Protein AF-A0A242K331-F1 (afdb_monomer_lite)

Structure (mmCIF, N/CA/C/O backbone):
data_AF-A0A242K331-F1
#
_entry.id   AF-A0A242K331-F1
#
loop_
_atom_site.group_PDB
_atom_site.id
_atom_site.type_symbol
_atom_site.label_atom_id
_atom_site.label_alt_id
_atom_site.label_comp_id
_atom_site.label_asym_id
_atom_site.label_entity_id
_atom_site.label_seq_id
_atom_site.pdbx_PDB_ins_code
_atom_site.Cartn_x
_atom_site.Cartn_y
_atom_site.Cartn_z
_atom_site.occupancy
_atom_site.B_iso_or_equiv
_atom_site.auth_seq_id
_atom_site.auth_comp_id
_atom_site.auth_asym_id
_atom_site.auth_atom_id
_atom_site.pdbx_PDB_model_num
ATOM 1 N N . MET A 1 1 ? -8.902 -10.080 17.675 1.00 47.12 1 MET A N 1
ATOM 2 C CA . MET A 1 1 ? -7.656 -9.421 17.225 1.00 47.12 1 MET A CA 1
ATOM 3 C C . MET A 1 1 ? -7.410 -9.859 15.801 1.00 47.12 1 MET A C 1
ATOM 5 O O . MET A 1 1 ? -7.252 -11.057 15.585 1.00 47.12 1 MET A O 1
ATOM 9 N N . ASN A 1 2 ? -7.432 -8.911 14.867 1.00 50.06 2 ASN A N 1
ATOM 10 C CA . ASN A 1 2 ? -7.165 -9.169 13.457 1.00 50.06 2 ASN A CA 1
ATOM 11 C C . ASN A 1 2 ? -5.683 -8.885 13.233 1.00 50.06 2 ASN A C 1
ATOM 13 O O . ASN A 1 2 ? -5.219 -7.775 13.476 1.00 50.06 2 ASN A O 1
ATOM 17 N N . HIS A 1 3 ? -4.922 -9.898 12.848 1.00 55.12 3 HIS A N 1
ATOM 18 C CA . HIS A 1 3 ? -3.498 -9.744 12.584 1.00 55.12 3 HIS A CA 1
ATOM 19 C C . HIS A 1 3 ? -3.310 -9.576 11.082 1.00 55.12 3 HIS A C 1
ATOM 21 O O . HIS A 1 3 ? -3.530 -10.539 10.355 1.00 55.12 3 HIS A O 1
ATOM 27 N N . TYR A 1 4 ? -2.934 -8.374 10.646 1.00 58.00 4 TYR A N 1
ATOM 28 C CA . TYR A 1 4 ? -2.698 -8.035 9.244 1.00 58.00 4 TYR A CA 1
ATOM 29 C C . TYR A 1 4 ? -1.209 -8.179 8.923 1.00 58.00 4 TYR A C 1
ATOM 31 O O . TYR A 1 4 ? -0.394 -7.382 9.373 1.00 58.00 4 TYR A O 1
ATOM 39 N N . THR A 1 5 ? -0.826 -9.190 8.150 1.00 56.97 5 THR A N 1
ATOM 40 C CA . THR A 1 5 ? 0.533 -9.257 7.589 1.00 56.97 5 THR A CA 1
ATOM 41 C C . THR A 1 5 ? 0.536 -8.575 6.234 1.00 56.97 5 THR A C 1
ATOM 43 O O . THR A 1 5 ? -0.369 -8.833 5.447 1.00 56.97 5 THR A O 1
ATOM 46 N N . LEU A 1 6 ? 1.542 -7.735 5.973 1.00 61.31 6 LEU A N 1
ATOM 47 C CA . LEU A 1 6 ? 1.712 -7.037 4.707 1.00 61.31 6 LEU A CA 1
ATOM 48 C C . LEU A 1 6 ? 3.036 -7.429 4.043 1.00 61.31 6 LEU A C 1
ATOM 50 O O . LEU A 1 6 ? 4.114 -7.227 4.607 1.00 61.31 6 LEU A O 1
ATOM 54 N N . THR A 1 7 ? 2.981 -7.926 2.815 1.00 60.25 7 THR A N 1
ATOM 55 C CA . THR A 1 7 ? 4.197 -8.121 2.011 1.00 60.25 7 THR A CA 1
ATOM 56 C C . THR A 1 7 ? 4.260 -7.053 0.941 1.00 60.25 7 THR A C 1
ATOM 58 O O . THR A 1 7 ? 3.370 -7.015 0.099 1.00 60.25 7 THR A O 1
ATOM 61 N N . ILE A 1 8 ? 5.295 -6.199 0.969 1.00 61.56 8 ILE A N 1
ATOM 62 C CA . ILE A 1 8 ? 5.559 -5.244 -0.113 1.00 61.56 8 ILE A CA 1
ATOM 63 C C . ILE A 1 8 ? 6.703 -5.760 -0.973 1.00 61.56 8 ILE A C 1
ATOM 65 O O . ILE A 1 8 ? 7.886 -5.552 -0.694 1.00 61.56 8 ILE A O 1
ATOM 69 N N . THR A 1 9 ? 6.347 -6.417 -2.067 1.00 60.34 9 THR A N 1
ATOM 70 C CA . THR A 1 9 ? 7.326 -6.765 -3.091 1.00 60.34 9 THR A CA 1
ATOM 71 C C . THR A 1 9 ? 7.653 -5.505 -3.877 1.00 60.34 9 THR A C 1
ATOM 73 O O . THR A 1 9 ? 6.765 -4.883 -4.455 1.00 60.34 9 THR A O 1
ATOM 76 N N . THR A 1 10 ? 8.922 -5.099 -3.863 1.00 57.59 10 THR A N 1
ATOM 77 C CA . THR A 1 10 ? 9.419 -4.056 -4.767 1.00 57.59 10 THR A CA 1
ATOM 78 C C . THR A 1 10 ? 9.860 -4.720 -6.059 1.00 57.59 10 THR A C 1
ATOM 80 O O . THR A 1 10 ? 10.440 -5.800 -5.992 1.00 57.59 10 THR A O 1
ATOM 83 N N . GLY A 1 11 ? 9.656 -4.080 -7.211 1.00 45.56 11 GLY A N 1
ATOM 84 C CA . GLY A 1 11 ? 9.992 -4.622 -8.540 1.00 45.56 11 GLY A CA 1
ATOM 85 C C . GLY A 1 11 ? 11.461 -5.004 -8.815 1.00 45.56 11 GLY A C 1
ATOM 86 O O . GLY A 1 11 ? 11.805 -5.260 -9.964 1.00 45.56 11 GLY A O 1
ATOM 87 N N . SER A 1 12 ? 12.340 -5.064 -7.808 1.00 46.25 12 SER A N 1
ATOM 88 C CA . SER A 1 12 ? 13.500 -5.954 -7.874 1.00 46.25 12 SER A CA 1
ATOM 89 C C . SER A 1 12 ? 13.049 -7.332 -7.388 1.00 46.25 12 SER A C 1
ATOM 91 O O . SER A 1 12 ? 13.070 -7.611 -6.189 1.00 46.25 12 SER A O 1
ATOM 93 N N . LEU A 1 13 ? 12.625 -8.180 -8.332 1.00 48.22 13 LEU A N 1
ATOM 94 C CA . LEU A 1 13 ? 12.207 -9.578 -8.118 1.00 48.22 13 LEU A CA 1
ATOM 95 C C . LEU A 1 13 ? 13.175 -10.388 -7.231 1.00 48.22 13 LEU A C 1
ATOM 97 O O . LEU A 1 13 ? 12.777 -11.384 -6.640 1.00 48.22 13 LEU A O 1
ATOM 101 N N . ASN A 1 14 ? 14.422 -9.930 -7.094 1.00 52.38 14 ASN A N 1
ATOM 102 C CA . ASN A 1 14 ? 15.482 -10.602 -6.352 1.00 52.38 14 ASN A CA 1
ATOM 103 C C . ASN A 1 14 ? 15.541 -10.262 -4.850 1.00 52.38 14 ASN A C 1
ATOM 105 O O . ASN A 1 14 ? 16.299 -10.915 -4.145 1.00 52.38 14 ASN A O 1
ATOM 109 N N . ASN A 1 15 ? 14.807 -9.258 -4.341 1.00 57.66 15 ASN A N 1
ATOM 110 C CA . ASN A 1 15 ? 14.800 -8.918 -2.904 1.00 57.66 15 ASN A CA 1
ATOM 111 C C . ASN A 1 15 ? 13.480 -8.247 -2.454 1.00 57.66 15 ASN A C 1
ATOM 113 O O . ASN A 1 15 ? 13.435 -7.027 -2.251 1.00 57.66 15 ASN A O 1
ATOM 117 N N . PRO A 1 16 ? 12.385 -9.012 -2.283 1.00 64.38 16 PRO A N 1
ATOM 118 C CA . PRO A 1 16 ? 11.153 -8.493 -1.691 1.00 64.38 16 PRO A CA 1
ATOM 119 C C . PRO A 1 16 ? 11.397 -8.008 -0.252 1.00 64.38 16 PRO A C 1
ATOM 121 O O . PRO A 1 16 ? 11.963 -8.726 0.572 1.00 64.38 16 PRO A O 1
ATOM 124 N N . LYS A 1 17 ? 10.941 -6.792 0.082 1.00 67.19 17 LYS A N 1
ATOM 125 C CA . LYS A 1 17 ? 10.977 -6.279 1.460 1.00 67.19 17 LYS A CA 1
ATOM 126 C C . LYS A 1 17 ? 9.658 -6.594 2.157 1.00 67.19 17 LYS A C 1
ATOM 128 O O . LYS A 1 17 ? 8.664 -5.888 2.011 1.00 67.19 17 LYS A O 1
ATOM 133 N N . LEU A 1 18 ? 9.668 -7.645 2.964 1.00 68.31 18 LEU A N 1
ATOM 134 C CA . LEU A 1 18 ? 8.544 -7.997 3.826 1.00 68.31 18 LEU A CA 1
ATOM 135 C C . LEU A 1 18 ? 8.318 -6.894 4.882 1.00 68.31 18 LEU A C 1
ATOM 137 O O . LEU A 1 18 ? 9.265 -6.469 5.548 1.00 68.31 18 LEU A O 1
ATOM 141 N N . LEU A 1 19 ? 7.080 -6.412 5.044 1.00 69.88 19 LEU A N 1
ATOM 142 C CA . LEU A 1 19 ? 6.731 -5.392 6.037 1.00 69.88 19 LEU A CA 1
ATOM 143 C C . LEU A 1 19 ? 5.633 -5.890 6.981 1.00 69.88 19 LEU A C 1
ATOM 145 O O . LEU A 1 19 ? 4.466 -5.545 6.839 1.00 69.88 19 LEU A O 1
ATOM 149 N N . GLU A 1 20 ? 6.008 -6.601 8.037 1.00 70.00 20 GLU A N 1
ATOM 150 C CA . GLU A 1 20 ? 5.015 -7.166 8.960 1.00 70.00 20 GLU A CA 1
ATOM 151 C C . GLU A 1 20 ? 4.710 -6.241 10.141 1.00 70.00 20 GLU A C 1
ATOM 153 O O . GLU A 1 20 ? 5.619 -5.820 10.867 1.00 70.00 20 GLU A O 1
ATOM 158 N N . PHE A 1 21 ? 3.439 -5.904 10.360 1.00 72.44 21 PHE A N 1
ATOM 159 C CA . PHE A 1 21 ? 3.018 -5.126 11.523 1.00 72.44 21 PHE A CA 1
ATOM 160 C C . PHE A 1 21 ? 1.604 -5.478 11.974 1.00 72.44 21 PHE A C 1
ATOM 162 O O . PHE A 1 21 ? 0.677 -5.504 11.183 1.00 72.44 21 PHE A O 1
ATOM 169 N N . GLU A 1 22 ? 1.420 -5.634 13.279 1.00 71.50 22 GLU A N 1
ATOM 170 C CA . GLU A 1 22 ? 0.096 -5.832 13.866 1.00 71.50 22 GLU A CA 1
ATOM 171 C C . GLU A 1 22 ? -0.634 -4.494 14.042 1.00 71.50 22 GLU A C 1
ATOM 173 O O . GLU A 1 22 ? -0.014 -3.472 14.361 1.00 71.50 22 GLU A O 1
ATOM 178 N N . CYS A 1 23 ? -1.954 -4.473 13.876 1.00 73.88 23 CYS A N 1
ATOM 179 C CA . CYS A 1 23 ? -2.786 -3.293 14.114 1.00 73.88 23 CYS A CA 1
ATOM 180 C C . CYS A 1 23 ? -4.218 -3.700 14.457 1.00 73.88 23 CYS A C 1
ATOM 182 O O . CYS A 1 23 ? -4.753 -4.641 13.875 1.00 73.88 23 CYS A O 1
ATOM 184 N N . ASN A 1 24 ? -4.844 -2.967 15.378 1.00 74.44 24 ASN A N 1
ATOM 185 C CA . ASN A 1 24 ? -6.204 -3.269 15.832 1.00 74.44 24 ASN A CA 1
ATOM 186 C C . ASN A 1 24 ? -7.268 -2.457 15.091 1.00 74.44 24 ASN A C 1
ATOM 188 O O . ASN A 1 24 ? -8.427 -2.856 15.041 1.00 74.44 24 ASN A O 1
ATOM 192 N N . THR A 1 25 ? -6.877 -1.319 14.515 1.00 82.19 25 THR A N 1
ATOM 193 C CA . THR A 1 25 ? -7.772 -0.414 13.791 1.00 82.19 25 THR A CA 1
ATOM 194 C C . THR A 1 25 ? -7.211 -0.080 12.416 1.00 82.19 25 THR A C 1
ATOM 196 O O . THR A 1 25 ? -5.996 -0.098 12.197 1.00 82.19 25 THR A O 1
ATOM 199 N N . PHE A 1 26 ? -8.096 0.293 11.491 1.00 84.00 26 PHE A N 1
ATOM 200 C CA . PHE A 1 26 ? -7.687 0.792 10.179 1.00 84.00 26 PHE A CA 1
ATOM 201 C C . PHE A 1 26 ? -6.807 2.052 10.283 1.00 84.00 26 PHE A C 1
ATOM 203 O O . PHE A 1 2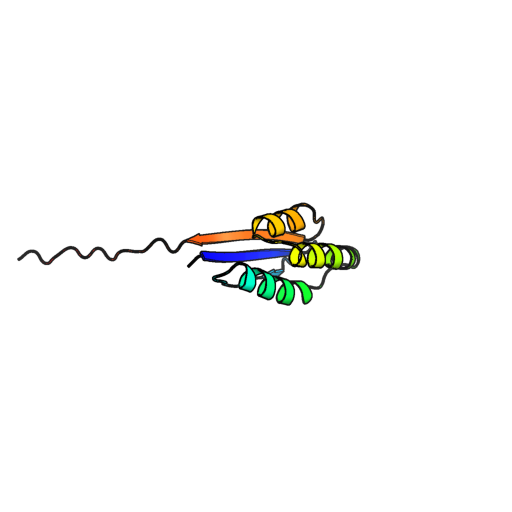6 ? -5.841 2.216 9.539 1.00 84.00 26 PHE A O 1
ATOM 210 N N . VAL A 1 27 ? -7.077 2.924 11.257 1.00 87.62 27 VAL A N 1
ATOM 211 C CA . VAL A 1 27 ? -6.273 4.133 11.491 1.00 87.62 27 VAL A CA 1
ATOM 212 C C . VAL A 1 27 ? -4.827 3.772 11.848 1.00 87.62 27 VAL A C 1
ATOM 214 O O . VAL A 1 27 ? -3.881 4.343 11.295 1.00 87.62 27 VAL A O 1
ATOM 217 N N . GLU A 1 28 ? -4.632 2.787 12.730 1.00 86.44 28 GLU A N 1
ATOM 218 C CA . GLU A 1 28 ? -3.299 2.278 13.064 1.00 86.44 28 GLU A CA 1
ATOM 219 C C . GLU A 1 28 ? -2.621 1.608 11.871 1.00 86.44 28 GLU A C 1
ATOM 221 O O . GLU A 1 28 ? -1.437 1.863 11.627 1.00 86.44 28 GLU A O 1
ATOM 226 N N . PHE A 1 29 ? -3.367 0.783 11.130 1.00 85.69 29 PHE A N 1
ATOM 227 C CA . PHE A 1 29 ? -2.913 0.131 9.904 1.00 85.69 29 PHE A CA 1
ATOM 228 C C . PHE A 1 29 ? -2.343 1.163 8.927 1.00 85.69 29 PHE A C 1
ATOM 230 O O . PHE A 1 29 ? -1.163 1.111 8.578 1.00 85.69 29 PHE A O 1
ATOM 237 N N . LYS A 1 30 ? -3.146 2.171 8.577 1.00 88.94 30 LYS A N 1
ATOM 238 C CA . LYS A 1 30 ? -2.793 3.242 7.641 1.00 88.94 30 LYS A CA 1
ATOM 239 C C . LYS A 1 30 ? -1.563 4.023 8.101 1.00 88.94 30 LYS A C 1
ATOM 241 O O . LYS A 1 30 ? -0.658 4.285 7.306 1.00 88.94 30 LYS A O 1
ATOM 246 N N . ARG A 1 31 ? -1.469 4.349 9.397 1.00 90.38 31 ARG A N 1
ATOM 247 C CA . ARG A 1 31 ? -0.309 5.066 9.957 1.00 90.38 31 ARG A CA 1
ATOM 248 C C . ARG A 1 31 ? 0.974 4.233 9.889 1.00 90.38 31 ARG A C 1
ATOM 250 O O . ARG A 1 31 ? 2.019 4.753 9.487 1.00 90.38 31 ARG A O 1
ATOM 257 N N . LYS A 1 32 ? 0.917 2.957 10.288 1.00 87.69 32 LYS A N 1
ATOM 258 C CA . LYS A 1 32 ? 2.076 2.045 10.267 1.00 87.69 32 LYS A CA 1
ATOM 259 C C . LYS A 1 32 ? 2.523 1.757 8.835 1.00 87.69 32 LYS A C 1
ATOM 261 O O . LYS A 1 32 ? 3.724 1.832 8.561 1.00 87.69 32 LYS A O 1
ATOM 266 N N . LEU A 1 33 ? 1.569 1.538 7.931 1.00 87.75 33 LEU A N 1
ATOM 267 C CA . LEU A 1 33 ? 1.808 1.343 6.508 1.00 87.75 33 LEU A CA 1
ATOM 268 C C . LEU A 1 33 ? 2.536 2.538 5.890 1.00 87.75 33 LEU A C 1
ATOM 270 O O . LEU A 1 33 ? 3.627 2.370 5.351 1.00 87.75 33 LEU A O 1
ATOM 274 N N . LEU A 1 34 ? 2.001 3.756 6.032 1.00 90.19 34 LEU A N 1
ATOM 275 C CA . LEU A 1 34 ? 2.612 4.965 5.464 1.00 90.19 34 LEU A CA 1
ATOM 276 C C . LEU A 1 34 ? 4.035 5.206 5.976 1.00 90.19 34 LEU A C 1
ATOM 278 O O . LEU A 1 34 ? 4.913 5.574 5.191 1.00 90.19 34 LEU A O 1
ATOM 282 N N . LYS A 1 35 ? 4.274 4.986 7.276 1.00 88.88 35 LYS A N 1
ATOM 283 C CA . LYS A 1 35 ? 5.604 5.146 7.877 1.00 88.88 35 LYS A CA 1
ATOM 284 C C . LYS A 1 35 ? 6.603 4.157 7.276 1.00 88.88 35 LYS A C 1
ATOM 286 O O . LYS A 1 35 ? 7.692 4.556 6.875 1.00 88.88 35 LYS A O 1
ATOM 291 N N . ARG A 1 36 ? 6.239 2.874 7.203 1.00 85.44 36 ARG A N 1
ATOM 292 C CA . ARG A 1 36 ? 7.144 1.827 6.710 1.00 85.44 36 ARG A CA 1
ATOM 293 C C . ARG A 1 36 ? 7.340 1.900 5.198 1.00 85.44 36 ARG A C 1
ATOM 295 O O . ARG A 1 36 ? 8.479 1.880 4.742 1.00 85.44 36 ARG A O 1
ATOM 302 N N . PHE A 1 37 ? 6.265 2.088 4.436 1.00 85.50 37 PHE A N 1
ATOM 303 C CA . PHE A 1 37 ? 6.315 2.265 2.983 1.00 85.50 37 PHE A CA 1
ATOM 304 C C . PHE A 1 37 ? 7.112 3.509 2.571 1.00 85.50 37 PHE A C 1
ATOM 306 O O . PHE A 1 37 ? 7.874 3.484 1.605 1.00 85.50 37 PHE A O 1
ATOM 313 N N . GLY A 1 38 ? 7.023 4.591 3.354 1.00 84.75 38 GLY A N 1
ATOM 314 C CA . GLY A 1 38 ? 7.827 5.797 3.159 1.00 84.75 38 GLY A CA 1
ATOM 315 C C . GLY A 1 38 ? 9.338 5.541 3.152 1.00 84.75 38 GLY A C 1
ATOM 316 O O . GLY A 1 38 ? 10.049 6.196 2.388 1.00 84.75 38 GLY A O 1
ATOM 317 N N . ASN A 1 39 ? 9.798 4.549 3.916 1.00 84.56 39 ASN A N 1
ATOM 318 C CA . ASN A 1 39 ? 11.209 4.185 4.048 1.00 84.56 39 ASN A CA 1
ATOM 319 C C . ASN A 1 39 ? 11.671 3.142 3.022 1.00 84.5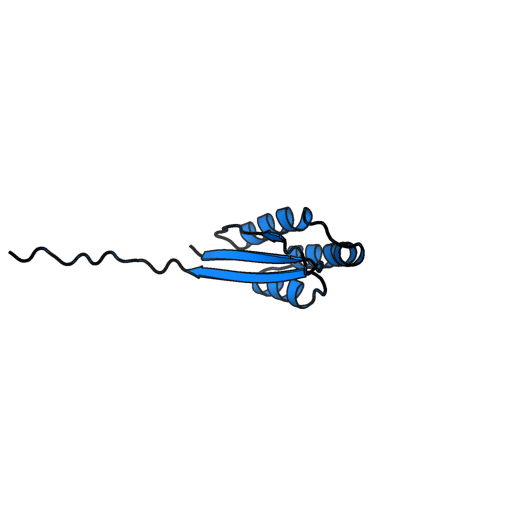6 39 ASN A C 1
ATOM 321 O O . ASN A 1 39 ? 12.869 2.871 2.928 1.00 84.56 39 ASN A O 1
ATOM 325 N N . ILE A 1 40 ? 10.756 2.545 2.249 1.00 81.25 40 ILE A N 1
ATOM 326 C CA . ILE A 1 40 ? 11.151 1.607 1.200 1.00 81.25 40 ILE A CA 1
ATOM 327 C C . ILE A 1 40 ? 11.792 2.381 0.045 1.00 81.25 40 ILE A C 1
ATOM 329 O O . ILE A 1 40 ? 11.245 3.374 -0.447 1.00 81.25 40 ILE A O 1
ATOM 333 N N . GLN A 1 41 ? 12.968 1.910 -0.359 1.00 80.12 41 GLN A N 1
ATOM 334 C CA . GLN A 1 41 ? 13.682 2.343 -1.552 1.00 80.12 41 GLN A CA 1
ATOM 335 C C . GLN A 1 41 ? 13.441 1.337 -2.680 1.00 80.12 41 GLN A C 1
ATOM 337 O O . GLN A 1 41 ? 13.138 0.173 -2.427 1.00 80.12 41 GLN A O 1
ATOM 342 N N . GLY A 1 42 ? 13.582 1.791 -3.917 1.00 76.62 42 GLY A N 1
ATOM 343 C CA . GLY A 1 42 ? 13.439 0.964 -5.106 1.00 76.62 42 GLY A CA 1
ATOM 344 C C . GLY A 1 42 ? 14.098 1.638 -6.301 1.00 76.62 42 GLY A C 1
ATOM 345 O O . GLY A 1 42 ? 14.814 2.627 -6.152 1.00 76.62 42 GLY A O 1
ATOM 346 N N . THR A 1 43 ? 13.834 1.120 -7.497 1.00 82.00 43 THR A N 1
ATOM 347 C CA . THR A 1 43 ? 14.313 1.727 -8.744 1.00 82.00 43 THR A CA 1
ATOM 348 C C . THR A 1 43 ? 13.720 3.126 -8.948 1.00 82.00 43 THR A C 1
ATOM 350 O O . THR A 1 43 ? 12.664 3.453 -8.405 1.00 82.00 43 THR A O 1
ATOM 353 N N . ASN A 1 44 ? 14.339 3.949 -9.801 1.00 82.75 44 ASN A N 1
ATOM 354 C CA . ASN A 1 44 ? 13.819 5.285 -10.128 1.00 82.75 44 ASN A CA 1
ATOM 355 C C . ASN A 1 44 ? 12.356 5.255 -10.617 1.00 82.75 44 ASN A C 1
ATOM 357 O O . ASN A 1 44 ? 11.580 6.153 -10.291 1.00 82.75 44 ASN A O 1
ATOM 361 N N . LYS A 1 45 ? 11.957 4.210 -11.361 1.00 83.75 45 LYS A N 1
ATOM 362 C CA . LYS A 1 45 ? 10.568 4.015 -11.813 1.00 83.75 45 LYS A CA 1
ATOM 363 C C . LYS A 1 45 ? 9.629 3.717 -10.638 1.00 83.75 45 LYS A C 1
ATOM 365 O O . LYS A 1 45 ? 8.610 4.389 -10.497 1.00 83.75 45 LYS A O 1
ATOM 370 N N . ALA A 1 46 ? 10.022 2.804 -9.748 1.00 83.69 46 ALA A N 1
ATOM 371 C CA . ALA A 1 46 ? 9.256 2.487 -8.545 1.00 83.69 46 ALA A CA 1
ATOM 372 C C . ALA A 1 46 ? 9.106 3.717 -7.632 1.00 83.69 46 ALA A C 1
ATOM 374 O O . ALA A 1 46 ? 8.021 3.992 -7.125 1.00 83.69 46 ALA A O 1
ATOM 375 N N . MET A 1 47 ? 10.166 4.516 -7.471 1.00 86.19 47 MET A N 1
ATOM 376 C CA . MET A 1 47 ? 10.151 5.727 -6.644 1.00 86.19 47 MET A CA 1
ATOM 377 C C . MET A 1 47 ? 9.218 6.822 -7.187 1.00 86.19 47 MET A C 1
ATOM 379 O O . MET A 1 47 ? 8.602 7.526 -6.386 1.00 86.19 47 MET A O 1
ATOM 383 N N . LYS A 1 48 ? 9.052 6.942 -8.515 1.00 85.88 48 LYS A N 1
ATOM 384 C CA . LYS A 1 48 ? 8.034 7.826 -9.118 1.00 85.88 48 LYS A CA 1
ATOM 385 C C . LYS A 1 48 ? 6.618 7.353 -8.778 1.00 85.88 48 LYS A C 1
ATOM 387 O O . LYS A 1 48 ? 5.796 8.152 -8.333 1.00 85.88 48 LYS A O 1
ATOM 392 N N . GLU A 1 49 ? 6.356 6.054 -8.910 1.00 88.00 49 GLU A N 1
ATOM 393 C CA . GLU A 1 49 ? 5.054 5.466 -8.569 1.00 88.00 49 GLU A CA 1
ATOM 394 C C . GLU A 1 49 ? 4.756 5.521 -7.059 1.00 88.00 49 GLU A C 1
ATOM 396 O O . GLU A 1 49 ? 3.609 5.718 -6.657 1.00 88.00 49 GLU A O 1
ATOM 401 N N . LYS A 1 50 ? 5.786 5.453 -6.205 1.00 88.94 50 LYS A N 1
ATOM 402 C CA . LYS A 1 50 ? 5.660 5.492 -4.739 1.00 88.94 50 LYS A CA 1
ATOM 403 C C . LYS A 1 50 ? 4.865 6.695 -4.244 1.00 88.94 50 LYS A C 1
ATOM 405 O O . LYS A 1 50 ? 4.112 6.582 -3.280 1.00 88.94 50 LYS A O 1
ATOM 410 N N . ASN A 1 51 ? 5.024 7.853 -4.883 1.00 88.12 51 ASN A N 1
ATOM 411 C CA . ASN A 1 51 ? 4.283 9.052 -4.500 1.00 88.12 51 ASN A CA 1
ATOM 412 C C . ASN A 1 51 ? 2.784 8.918 -4.801 1.00 88.12 51 ASN A C 1
ATOM 414 O O . ASN A 1 51 ? 1.984 9.290 -3.945 1.00 88.12 51 ASN A O 1
ATOM 418 N N . ARG A 1 52 ? 2.409 8.326 -5.945 1.00 90.31 52 ARG A N 1
ATOM 419 C CA . ARG A 1 52 ? 1.009 8.018 -6.291 1.00 90.31 52 ARG A CA 1
ATOM 420 C C . ARG A 1 52 ? 0.403 7.063 -5.264 1.00 90.31 52 ARG A C 1
ATOM 422 O O . ARG A 1 52 ? -0.612 7.388 -4.656 1.00 90.31 52 ARG A O 1
ATOM 429 N N . VAL A 1 53 ? 1.096 5.959 -4.982 1.00 90.75 53 VAL A N 1
ATOM 430 C CA . VAL A 1 53 ? 0.666 4.956 -3.994 1.00 90.75 53 VAL A CA 1
ATOM 431 C C . VAL A 1 53 ? 0.520 5.577 -2.599 1.00 90.75 53 VAL A C 1
ATOM 433 O O . VAL A 1 53 ? -0.494 5.385 -1.935 1.00 90.75 53 VAL A O 1
ATOM 436 N N . LYS A 1 54 ? 1.472 6.414 -2.155 1.00 92.31 54 LYS A N 1
ATOM 437 C CA . LYS A 1 54 ? 1.367 7.127 -0.866 1.00 92.31 54 LYS A CA 1
ATOM 438 C C . LYS A 1 54 ? 0.140 8.032 -0.783 1.00 92.31 54 LYS A C 1
ATOM 440 O O . LYS A 1 54 ? -0.422 8.154 0.302 1.00 92.31 54 LYS A O 1
ATOM 445 N N . GLN A 1 55 ? -0.231 8.707 -1.870 1.00 92.69 55 GLN A N 1
ATOM 446 C CA . GLN A 1 55 ? -1.427 9.550 -1.882 1.00 92.69 5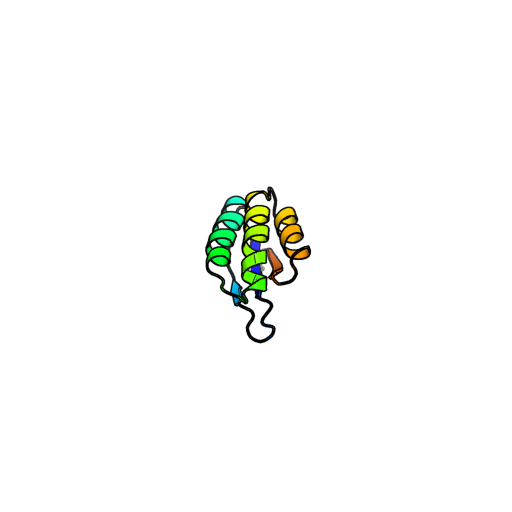5 GLN A CA 1
ATOM 447 C C . GLN A 1 55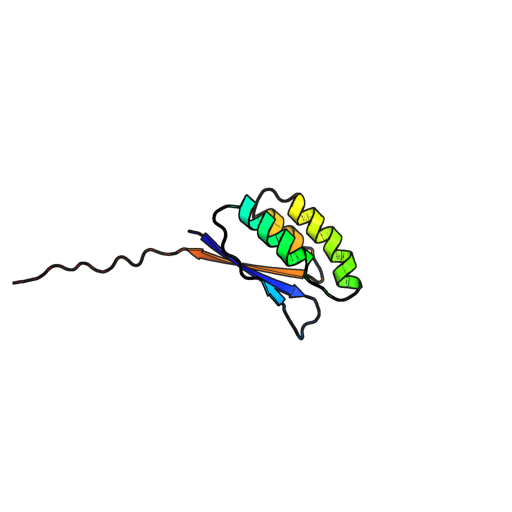 ? -2.703 8.706 -1.861 1.00 92.69 55 GLN A C 1
ATOM 449 O O . GLN A 1 55 ? -3.585 9.007 -1.064 1.00 92.69 55 GLN A O 1
ATOM 454 N N . GLY A 1 56 ? -2.747 7.601 -2.612 1.00 92.88 56 GLY A N 1
ATOM 455 C CA . GLY A 1 56 ? -3.853 6.641 -2.552 1.00 92.88 56 GLY A CA 1
ATOM 456 C C . GLY A 1 56 ? -4.072 6.101 -1.136 1.00 92.88 56 GLY A C 1
ATOM 457 O O . GLY A 1 56 ? -5.157 6.235 -0.580 1.00 92.88 56 GLY A O 1
ATOM 458 N N . ILE A 1 57 ? -3.008 5.638 -0.467 1.00 92.06 57 ILE A N 1
ATOM 459 C CA . ILE A 1 57 ? -3.091 5.172 0.930 1.00 92.06 57 ILE A CA 1
ATOM 460 C C . ILE A 1 57 ? -3.585 6.287 1.868 1.00 92.06 57 ILE A C 1
ATOM 462 O O . ILE A 1 57 ? -4.326 6.021 2.812 1.00 92.06 57 ILE A O 1
ATOM 466 N N . LYS A 1 58 ? -3.180 7.548 1.651 1.00 92.94 58 LYS A N 1
ATOM 467 C CA . LYS A 1 58 ? -3.655 8.690 2.454 1.00 92.94 58 LYS A CA 1
ATOM 468 C C . LYS A 1 58 ? -5.140 8.984 2.249 1.00 92.94 58 LYS A C 1
ATOM 470 O O . LYS A 1 58 ? -5.760 9.463 3.195 1.00 92.94 58 LYS A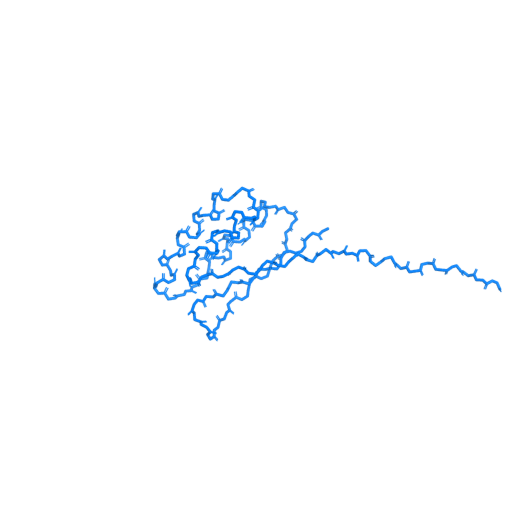 O 1
ATOM 475 N N . GLN A 1 59 ? -5.691 8.706 1.074 1.00 94.19 59 GLN A N 1
ATOM 476 C CA . GLN A 1 59 ? -7.102 8.934 0.752 1.00 94.19 59 GLN A CA 1
ATOM 477 C C . GLN A 1 59 ? -7.992 7.745 1.132 1.00 94.19 59 GLN A C 1
ATOM 479 O O . GLN A 1 59 ? -9.153 7.958 1.450 1.00 94.19 59 GLN A O 1
ATOM 484 N N . ALA A 1 60 ? -7.426 6.538 1.216 1.00 93.06 60 ALA A N 1
ATOM 485 C CA . ALA A 1 60 ? -8.137 5.324 1.602 1.00 93.06 60 ALA A CA 1
ATOM 486 C C . ALA A 1 60 ? -8.906 5.469 2.926 1.00 93.06 60 ALA A C 1
ATOM 488 O O . ALA A 1 60 ? -8.359 5.943 3.935 1.00 93.06 60 ALA A O 1
ATOM 489 N N . THR A 1 61 ? -10.158 5.029 2.919 1.00 91.69 61 THR A N 1
ATOM 490 C CA . THR A 1 61 ? -11.101 5.054 4.044 1.00 91.69 61 THR A CA 1
ATOM 491 C C . THR A 1 61 ? -11.278 3.683 4.689 1.00 91.69 61 THR A C 1
ATOM 493 O O . THR A 1 61 ? -11.589 3.610 5.880 1.00 91.69 61 THR A O 1
ATOM 496 N N . CYS A 1 62 ? -10.984 2.616 3.946 1.00 87.75 62 CYS A N 1
ATOM 497 C CA . CYS A 1 62 ? -10.971 1.237 4.420 1.00 87.75 62 CYS A CA 1
ATOM 498 C C . CYS A 1 62 ? -9.750 0.455 3.900 1.00 87.75 62 CYS A C 1
ATOM 500 O O . CYS A 1 62 ? -8.855 1.000 3.246 1.00 87.75 62 CYS A O 1
ATOM 502 N N . VAL A 1 63 ? -9.666 -0.826 4.267 1.00 84.69 63 VAL A N 1
ATOM 503 C CA . VAL A 1 63 ? -8.553 -1.708 3.884 1.00 84.69 63 VAL A CA 1
ATOM 504 C C . VAL A 1 63 ? -8.625 -2.057 2.397 1.00 84.69 63 VAL A C 1
ATOM 506 O O . VAL A 1 63 ? -7.587 -2.145 1.747 1.00 84.69 63 VAL A O 1
ATOM 509 N N . GLU A 1 64 ? -9.834 -2.200 1.865 1.00 86.50 64 GLU A N 1
ATOM 510 C CA . GLU A 1 64 ? -10.125 -2.497 0.465 1.00 86.50 64 GLU A CA 1
ATOM 511 C C . GLU A 1 64 ? -9.589 -1.389 -0.450 1.00 86.50 64 GLU A C 1
ATOM 513 O O . GLU A 1 64 ? -8.809 -1.683 -1.349 1.00 86.50 64 GLU A O 1
ATOM 518 N N . ASP A 1 65 ? -9.840 -0.117 -0.116 1.00 90.62 65 ASP A N 1
ATOM 519 C CA . ASP A 1 65 ? -9.267 1.033 -0.834 1.00 90.62 65 ASP A CA 1
ATOM 520 C C . ASP A 1 65 ? -7.731 0.969 -0.903 1.00 90.62 65 ASP A C 1
ATOM 522 O O . ASP A 1 65 ? -7.104 1.400 -1.870 1.00 90.62 65 ASP A O 1
ATOM 526 N N . VAL A 1 66 ? -7.087 0.458 0.154 1.00 89.06 66 VAL A N 1
ATOM 527 C CA . VAL A 1 66 ? -5.633 0.279 0.153 1.00 89.06 66 VAL A CA 1
ATOM 528 C C . VAL A 1 66 ? -5.243 -0.846 -0.795 1.00 89.06 66 VAL A C 1
ATOM 530 O O . VAL A 1 66 ? -4.301 -0.659 -1.555 1.00 89.06 66 VAL A O 1
ATOM 533 N N . ILE A 1 67 ? -5.945 -1.980 -0.785 1.00 86.88 67 ILE A N 1
ATOM 534 C CA . ILE A 1 67 ? -5.687 -3.087 -1.717 1.00 86.88 67 ILE A CA 1
ATOM 535 C C . ILE A 1 67 ? -5.783 -2.593 -3.166 1.00 86.88 67 ILE A C 1
ATOM 537 O O . ILE A 1 67 ? -4.846 -2.832 -3.927 1.00 86.88 67 ILE A O 1
ATOM 541 N N . ASP A 1 68 ? -6.818 -1.827 -3.509 1.00 89.56 68 ASP A N 1
ATOM 542 C CA . ASP A 1 68 ? -7.030 -1.295 -4.863 1.00 89.56 68 ASP A CA 1
ATOM 543 C C . ASP A 1 68 ? -5.873 -0.394 -5.321 1.00 89.56 68 ASP A C 1
ATOM 545 O O . ASP A 1 68 ? -5.349 -0.537 -6.427 1.00 89.56 68 ASP A O 1
ATOM 549 N N . VAL A 1 69 ? -5.368 0.470 -4.433 1.00 90.12 69 VAL A N 1
ATOM 550 C CA . VAL A 1 69 ? -4.209 1.334 -4.725 1.00 90.12 69 VAL A CA 1
ATOM 551 C C . VAL A 1 69 ? -2.954 0.529 -5.085 1.00 90.12 69 VAL A C 1
ATOM 553 O O . VAL A 1 69 ? -2.141 0.989 -5.892 1.00 90.12 69 VAL A O 1
ATOM 556 N N . PHE A 1 70 ? -2.755 -0.638 -4.466 1.00 86.94 70 PHE A N 1
ATOM 557 C CA . PHE A 1 70 ? -1.629 -1.523 -4.775 1.00 86.94 70 PHE A CA 1
ATOM 558 C C . PHE A 1 70 ? -1.919 -2.470 -5.944 1.00 86.94 70 PHE A C 1
ATOM 560 O O . PHE A 1 70 ? -0.981 -2.868 -6.628 1.00 86.94 70 PHE A O 1
ATOM 567 N N . PHE A 1 71 ? -3.179 -2.812 -6.205 1.00 84.94 71 PHE A N 1
ATOM 568 C CA . PHE A 1 71 ? -3.572 -3.580 -7.385 1.00 84.94 71 PHE A CA 1
ATOM 569 C C . PHE A 1 71 ? -3.260 -2.809 -8.675 1.00 84.94 71 PHE A C 1
ATOM 571 O O . PHE A 1 71 ? -2.701 -3.366 -9.616 1.00 84.94 71 PHE A O 1
ATOM 578 N N . ASP A 1 72 ? -3.505 -1.498 -8.665 1.00 82.25 72 ASP A N 1
ATOM 579 C CA . ASP A 1 72 ? -3.192 -0.594 -9.776 1.00 82.25 72 ASP A CA 1
ATOM 5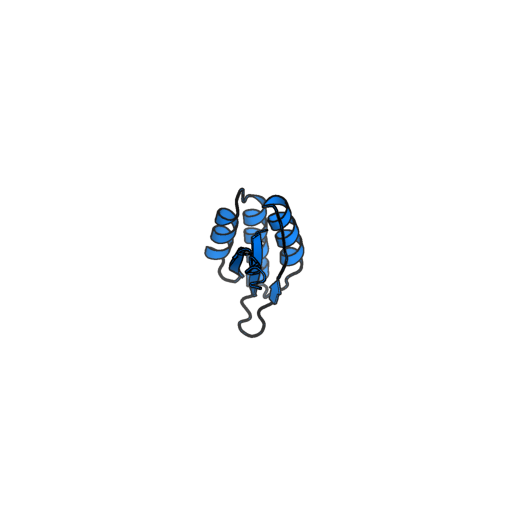80 C C . ASP A 1 72 ? -1.699 -0.246 -9.900 1.00 82.25 72 ASP A C 1
ATOM 582 O O . ASP A 1 72 ? -1.299 0.488 -10.816 1.00 82.25 72 ASP A O 1
ATOM 586 N N . ALA A 1 73 ? -0.859 -0.687 -8.960 1.00 84.12 73 ALA A N 1
ATOM 587 C CA . ALA A 1 73 ? 0.560 -0.368 -8.939 1.00 84.12 73 ALA A CA 1
ATOM 588 C C . ALA A 1 73 ? 1.380 -1.397 -9.727 1.00 84.12 73 ALA A C 1
ATOM 590 O O . ALA A 1 73 ? 1.233 -2.605 -9.579 1.00 84.12 73 ALA A O 1
ATOM 591 N N . SER A 1 74 ? 2.310 -0.909 -10.547 1.00 81.44 74 SER A N 1
ATOM 592 C CA . SER A 1 74 ? 3.166 -1.774 -11.369 1.00 81.44 74 SER A CA 1
ATOM 593 C C . SER A 1 74 ? 4.363 -2.350 -10.607 1.00 81.44 74 SER A C 1
ATOM 595 O O . SER A 1 74 ? 4.898 -3.384 -10.996 1.00 81.44 74 SER A O 1
ATOM 597 N N . TYR A 1 75 ? 4.838 -1.664 -9.561 1.00 76.69 75 TYR A N 1
ATOM 598 C CA . TYR A 1 75 ? 6.078 -2.019 -8.852 1.00 76.69 75 TYR A CA 1
ATOM 599 C C . TYR A 1 75 ? 5.881 -2.391 -7.384 1.00 76.69 75 TYR A C 1
ATOM 601 O O . TYR A 1 75 ? 6.867 -2.709 -6.709 1.00 76.69 75 TYR A O 1
ATOM 609 N N . TRP A 1 76 ? 4.652 -2.287 -6.884 1.00 79.75 76 TRP A N 1
ATOM 610 C CA . TRP A 1 76 ? 4.323 -2.420 -5.473 1.00 79.75 76 TRP A CA 1
ATOM 611 C C . TRP A 1 76 ? 3.158 -3.382 -5.332 1.00 79.75 76 TRP A C 1
ATOM 613 O O . TRP A 1 76 ? 2.061 -3.079 -5.774 1.00 79.75 76 TRP A O 1
ATOM 623 N N . HIS A 1 77 ? 3.384 -4.512 -4.678 1.00 77.94 77 HIS A N 1
ATOM 624 C CA . HIS A 1 77 ? 2.320 -5.477 -4.418 1.00 77.94 77 HIS A CA 1
ATOM 625 C C . HIS A 1 77 ? 1.968 -5.497 -2.940 1.00 77.94 77 HIS A C 1
ATOM 627 O O . HIS A 1 77 ? 2.818 -5.208 -2.099 1.00 77.94 77 HIS A O 1
ATOM 633 N N . LEU A 1 78 ? 0.717 -5.837 -2.646 1.00 77.00 78 LEU A N 1
ATOM 634 C CA . LEU A 1 78 ? 0.186 -5.955 -1.299 1.00 77.00 78 LEU A CA 1
ATOM 635 C C . LEU A 1 78 ? -0.414 -7.346 -1.126 1.00 77.00 78 LEU A C 1
ATOM 637 O O . LEU A 1 78 ? -1.449 -7.645 -1.708 1.00 77.00 78 LEU A O 1
ATOM 641 N N . ASP A 1 79 ? 0.222 -8.189 -0.319 1.00 72.62 79 ASP A N 1
ATOM 642 C CA . ASP A 1 79 ? -0.425 -9.398 0.208 1.00 72.62 79 ASP A CA 1
ATOM 643 C C . ASP A 1 79 ? -0.884 -9.088 1.631 1.00 72.62 79 ASP A C 1
ATOM 645 O O . ASP A 1 79 ? -0.044 -8.793 2.488 1.00 72.62 79 ASP A O 1
ATOM 649 N N . LEU A 1 80 ? -2.200 -9.103 1.852 1.00 71.81 80 LEU A N 1
ATOM 650 C CA . LEU A 1 80 ? -2.821 -8.903 3.153 1.00 71.81 80 LEU A CA 1
ATOM 651 C C . LEU A 1 80 ? -3.310 -10.245 3.698 1.00 71.81 80 LEU A C 1
ATOM 653 O O . LEU A 1 80 ? -4.268 -10.823 3.189 1.00 71.81 80 LEU A O 1
ATOM 657 N N . ARG A 1 81 ? -2.725 -10.700 4.807 1.00 69.75 81 ARG A N 1
ATOM 658 C CA . ARG A 1 81 ? -3.229 -11.882 5.525 1.00 69.75 81 ARG A CA 1
ATOM 659 C C . ARG A 1 81 ? -3.872 -11.469 6.825 1.00 69.75 81 ARG A C 1
ATOM 661 O O . ARG A 1 81 ? -3.190 -10.880 7.654 1.00 69.75 81 ARG A O 1
ATOM 668 N N . VAL A 1 82 ? -5.138 -11.833 7.019 1.00 63.84 82 VAL A N 1
ATOM 669 C CA . VAL A 1 82 ? -5.847 -11.674 8.292 1.00 63.84 82 VAL A CA 1
ATOM 670 C C . VAL A 1 82 ? -5.771 -12.994 9.055 1.00 63.84 82 VAL A C 1
ATOM 672 O O . VAL A 1 82 ? -6.485 -13.941 8.732 1.00 63.84 82 VAL A O 1
ATOM 675 N N . LYS A 1 83 ? -4.917 -13.093 10.082 1.00 58.25 83 LYS A N 1
ATOM 676 C CA . LYS A 1 83 ? -5.047 -14.202 11.043 1.00 58.25 83 LYS A CA 1
ATOM 677 C C . LYS A 1 83 ? -6.132 -13.834 12.050 1.00 58.25 83 LYS A C 1
ATOM 679 O O . LYS A 1 83 ? -5.906 -13.013 12.940 1.00 58.25 83 LYS A O 1
ATOM 684 N N . ASN A 1 84 ? -7.293 -14.470 11.932 1.00 50.75 84 ASN A N 1
ATOM 685 C CA . ASN A 1 84 ? -8.238 -14.542 13.037 1.00 50.75 84 ASN A CA 1
ATOM 686 C C . ASN A 1 84 ? -7.654 -15.504 14.076 1.00 50.75 84 ASN A C 1
ATOM 688 O O . ASN A 1 84 ? -7.429 -16.677 13.780 1.00 50.75 84 ASN A O 1
ATOM 692 N N . LYS A 1 85 ? -7.396 -15.027 15.302 1.00 46.25 85 LYS A N 1
ATOM 693 C CA . LYS A 1 85 ? -7.221 -15.932 16.447 1.00 46.25 85 LYS A CA 1
ATOM 694 C C . LYS A 1 85 ? -8.566 -16.615 16.701 1.00 46.25 85 LYS A C 1
ATOM 696 O O . LYS A 1 85 ? -9.354 -16.150 17.522 1.00 46.25 85 LYS A O 1
ATOM 701 N N . SER A 1 86 ? -8.833 -17.707 15.995 1.00 43.22 86 SER A N 1
ATOM 702 C CA . SER A 1 86 ? -9.822 -18.687 16.424 1.00 43.22 86 SER A CA 1
ATOM 703 C C . SER A 1 86 ? -9.315 -19.284 17.731 1.00 43.22 86 SER A C 1
ATOM 705 O O . SER A 1 86 ? -8.424 -20.125 17.749 1.00 43.22 86 SER A O 1
ATOM 707 N N . GLN A 1 87 ? -9.818 -18.710 18.819 1.00 44.47 87 GLN A N 1
ATOM 708 C CA . GLN A 1 87 ? -10.015 -19.284 20.142 1.00 44.47 87 GLN A CA 1
ATOM 709 C C . GLN A 1 87 ? -9.690 -20.791 20.201 1.00 44.47 87 GLN A C 1
ATOM 711 O O . GLN A 1 87 ? -10.553 -21.629 19.946 1.00 44.47 87 GLN A O 1
ATOM 716 N N . THR A 1 88 ? -8.465 -21.155 20.585 1.00 39.72 88 THR A N 1
ATOM 717 C CA . THR A 1 88 ? -8.210 -22.477 21.157 1.00 39.72 88 THR A CA 1
ATOM 718 C C . THR A 1 88 ? -8.888 -22.489 22.519 1.00 39.72 88 THR A C 1
ATOM 720 O O . THR A 1 88 ? -8.312 -22.102 23.534 1.00 39.72 88 THR A O 1
ATOM 723 N N . ARG A 1 89 ? -10.166 -22.880 22.545 1.00 43.44 89 ARG A N 1
ATOM 724 C CA . ARG A 1 89 ? -10.757 -23.391 23.778 1.00 43.44 89 ARG A CA 1
ATOM 725 C C . ARG A 1 89 ? -9.914 -24.603 24.155 1.00 43.44 89 ARG A C 1
ATOM 727 O O . ARG A 1 89 ? -9.888 -25.586 23.420 1.00 43.44 89 ARG A O 1
ATOM 734 N N . LEU A 1 90 ? -9.183 -24.495 25.260 1.00 56.44 90 LEU A N 1
ATOM 735 C CA . LEU A 1 90 ? -8.699 -25.666 25.978 1.00 56.44 90 LEU A CA 1
ATOM 736 C C . LEU A 1 90 ? -9.900 -26.612 26.136 1.00 56.44 90 LEU A C 1
ATOM 738 O O . LEU A 1 90 ? -10.948 -26.146 26.597 1.00 56.44 90 LEU A O 1
ATOM 742 N N . PRO A 1 91 ? -9.810 -27.895 25.756 1.00 47.12 91 PRO A N 1
ATOM 743 C CA . PRO A 1 91 ? -10.809 -28.851 26.186 1.00 47.12 91 PRO A CA 1
ATOM 744 C C . PRO A 1 91 ? -10.668 -28.992 27.705 1.00 47.12 91 PRO A C 1
ATOM 746 O O . PRO A 1 91 ? -9.828 -29.736 28.202 1.00 47.12 91 PRO A O 1
ATOM 749 N N . THR A 1 92 ? -11.476 -28.254 28.462 1.00 64.38 92 THR A N 1
ATOM 750 C CA . THR A 1 92 ? -11.806 -28.642 29.832 1.00 64.38 92 THR A CA 1
ATOM 751 C C . THR A 1 92 ? -12.754 -29.825 29.718 1.00 64.38 92 THR A C 1
ATOM 753 O O . THR A 1 92 ? -13.965 -29.635 29.607 1.00 64.38 92 THR A O 1
ATOM 756 N N . SER A 1 93 ? -12.204 -31.037 29.678 1.00 49.72 93 SER A N 1
ATOM 757 C CA . SER A 1 93 ? -12.994 -32.233 29.956 1.00 49.72 93 SER A CA 1
ATOM 758 C C . SER A 1 93 ? -12.757 -32.641 31.413 1.00 49.72 93 SER A C 1
ATOM 760 O O . SER A 1 93 ? -11.605 -32.634 31.857 1.00 49.72 93 SER A O 1
ATOM 762 N N . PRO A 1 94 ? -13.830 -32.898 32.179 1.00 57.69 94 PRO A N 1
ATOM 763 C CA . PRO A 1 94 ? -13.795 -32.979 33.630 1.00 57.69 94 PRO A CA 1
ATOM 764 C C . PRO A 1 94 ? -13.203 -34.303 34.114 1.00 57.69 94 PRO A C 1
ATOM 766 O O . PRO A 1 94 ? -13.293 -35.330 33.443 1.00 57.69 94 PRO A O 1
ATOM 769 N N . ALA A 1 95 ? -12.637 -34.259 35.320 1.00 56.91 95 ALA A N 1
ATOM 770 C CA . ALA A 1 95 ? -12.280 -35.432 36.100 1.00 56.91 95 ALA A CA 1
ATOM 771 C C . ALA A 1 95 ? -13.460 -36.418 36.151 1.00 56.91 95 ALA A C 1
ATOM 773 O O . ALA A 1 95 ? -14.547 -36.067 36.615 1.00 56.91 95 ALA A O 1
ATOM 774 N N . ILE A 1 96 ? -13.234 -37.646 35.689 1.00 59.62 96 ILE A N 1
ATOM 775 C CA . ILE A 1 96 ? -14.105 -38.784 35.973 1.00 59.62 96 ILE A CA 1
ATOM 776 C C . ILE A 1 96 ? -13.400 -39.596 37.062 1.00 59.62 96 ILE A C 1
ATOM 778 O O . ILE A 1 96 ? -12.204 -39.866 36.952 1.00 59.62 96 ILE A O 1
ATOM 782 N N . LYS A 1 97 ? -14.159 -39.839 38.134 1.00 52.28 97 LYS A N 1
ATOM 783 C CA . LYS A 1 97 ? -13.790 -40.527 39.378 1.00 52.28 97 LYS A CA 1
ATOM 784 C C . LYS A 1 97 ? -13.227 -41.924 39.160 1.00 52.28 97 LYS A C 1
ATOM 786 O O . LYS A 1 97 ? -13.717 -42.601 38.231 1.00 52.28 97 LYS A O 1
#

pLDDT: mean 73.87, std 15.83, range [39.72, 94.19]

Secondary structure (DSSP, 8-state):
-EEEEEEEEES-TT--EEEE---SSHHHHHHHHHHHHHT----HHHHHHHHHHHHHHHH-SSHHHHHHHHHT-SSEEEEEEEEE--------PPPP-

Foldseek 3Di:
DWFKWKWKQFPPPVDTDTDGDGDDDLVRVLVSCLVVLVPDDHDPVSVVLSVQLSVQSVPDPDPVSNQVSQVPDPGTHIDIDIDDPPDPPDPPDDDDD

Organism: NCBI:txid1834193

Sequence (97 aa):
MNHYTLTITTGSLNNPKLLEFECNTFVEFKRKLLKRFGNIQGTNKAMKEKNRVKQGIKQATCVEDVIDVFFDASYWHLDLRVKNKSQTRLPTSPAIK

Radius of gyration: 17.91 Å; chains: 1; bounding box: 30×50×51 Å